Protein AF-A0A059X7K3-F1 (afdb_monomer_lite)

pLDDT: mean 83.84, std 16.02, range [39.94, 97.69]

Radius of gyration: 27.69 Å; chains: 1; bounding box: 55×33×99 Å

Secondary structure (DSSP, 8-state):
-----------------HHHHHHHHHHHHTSTTHHHHHHHHHHHHHHHHHTSSSS--HHHHHHHHHHHHHHH-SSPPTT--STTSEEEETTEEEESEEETTEETHHHHHHHHHHHHH-S-HHHHHHHHHHHHHHHHHHHHHHHT--

Structure (mmCIF, N/CA/C/O backbone):
data_AF-A0A059X7K3-F1
#
_entry.id   AF-A0A059X7K3-F1
#
loop_
_atom_site.group_PDB
_atom_site.id
_atom_site.type_symbol
_atom_site.label_atom_id
_atom_site.label_alt_id
_atom_site.label_comp_id
_atom_site.label_asym_id
_atom_site.label_entity_id
_atom_site.label_seq_id
_atom_site.pdbx_PDB_ins_code
_atom_site.Cartn_x
_atom_site.Cartn_y
_atom_site.Cartn_z
_atom_site.occupancy
_atom_site.B_iso_or_equiv
_atom_site.auth_seq_id
_atom_site.auth_comp_id
_atom_site.auth_asym_id
_atom_site.auth_atom_id
_atom_site.pdbx_PDB_model_num
ATOM 1 N N . MET A 1 1 ? -13.808 -8.327 83.375 1.00 39.94 1 MET A N 1
ATOM 2 C CA . MET A 1 1 ? -13.101 -7.498 82.377 1.00 39.94 1 MET A CA 1
ATOM 3 C C . MET A 1 1 ? -13.599 -7.988 81.015 1.00 39.94 1 MET A C 1
ATOM 5 O O . MET A 1 1 ? -13.286 -9.112 80.668 1.00 39.94 1 MET A O 1
ATOM 9 N N . VAL A 1 2 ? -14.690 -7.434 80.459 1.00 40.38 2 VAL A N 1
ATOM 10 C CA . VAL A 1 2 ? -14.738 -6.167 79.682 1.00 40.38 2 VAL A CA 1
ATOM 11 C C . VAL A 1 2 ? -13.857 -6.343 78.427 1.00 40.38 2 VAL A C 1
ATOM 13 O O . VAL A 1 2 ? -12.673 -6.569 78.609 1.00 40.38 2 VAL A O 1
ATOM 16 N N . VAL A 1 3 ? -14.296 -6.282 77.161 1.00 45.00 3 VAL A N 1
ATOM 17 C CA . VAL A 1 3 ? -15.516 -5.747 76.527 1.00 45.00 3 VAL A CA 1
ATOM 18 C C . VAL A 1 3 ? -15.470 -6.048 75.008 1.00 45.00 3 VAL A C 1
ATOM 20 O O . VAL A 1 3 ? -14.378 -6.167 74.465 1.00 45.00 3 VAL A O 1
ATOM 23 N N . ALA A 1 4 ? -16.649 -6.050 74.364 1.00 47.47 4 ALA A N 1
ATOM 24 C CA . ALA A 1 4 ? -16.928 -5.717 72.949 1.00 47.47 4 ALA A CA 1
ATOM 25 C C . ALA A 1 4 ? -16.432 -6.632 71.807 1.00 47.47 4 ALA A C 1
ATOM 27 O O . ALA A 1 4 ? -15.351 -7.185 71.853 1.00 47.47 4 ALA A O 1
ATOM 28 N N . SER A 1 5 ? -17.108 -6.731 70.660 1.00 44.06 5 SER A N 1
ATOM 29 C CA . SER A 1 5 ? -18.414 -6.235 70.205 1.00 44.06 5 SER A CA 1
ATOM 30 C C . SER A 1 5 ? -18.539 -6.652 68.736 1.00 44.06 5 SER A C 1
ATOM 32 O O . SER A 1 5 ? -17.637 -6.383 67.954 1.00 44.06 5 SER A O 1
ATOM 34 N N . ILE A 1 6 ? -19.653 -7.303 68.398 1.00 50.97 6 ILE A N 1
ATOM 35 C CA . ILE A 1 6 ? -20.577 -6.921 67.315 1.00 50.97 6 ILE A CA 1
ATOM 36 C C . ILE A 1 6 ? -19.916 -6.389 66.032 1.00 50.97 6 ILE A C 1
ATOM 38 O O . ILE A 1 6 ? -19.422 -5.266 66.023 1.00 50.97 6 ILE A O 1
ATOM 42 N N . LEU A 1 7 ? -20.022 -7.187 64.960 1.00 47.78 7 LEU A N 1
ATOM 43 C CA . LEU A 1 7 ? -20.421 -6.848 63.576 1.00 47.78 7 LEU A CA 1
ATOM 44 C C . LEU A 1 7 ? -19.947 -8.024 62.683 1.00 47.78 7 LEU A C 1
ATOM 46 O O . LEU A 1 7 ? -18.813 -8.058 62.237 1.00 47.78 7 LEU A O 1
ATOM 50 N N . GLY A 1 8 ? -20.706 -9.093 62.444 1.00 40.72 8 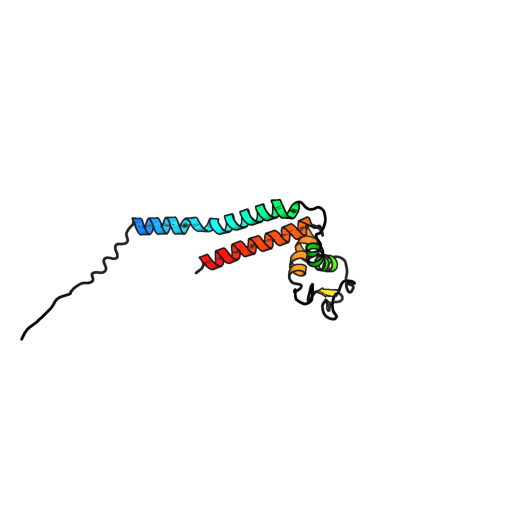GLY A N 1
ATOM 51 C CA . GLY A 1 8 ? -22.159 -9.158 62.390 1.00 40.72 8 GLY A CA 1
ATOM 52 C C . GLY A 1 8 ? -22.677 -8.555 61.084 1.00 40.72 8 GLY A C 1
ATOM 53 O O . GLY A 1 8 ? -23.324 -7.519 61.115 1.00 40.72 8 GLY A O 1
ATOM 54 N N . GLY A 1 9 ? -22.393 -9.215 59.957 1.00 46.41 9 GLY A N 1
ATOM 55 C CA . GLY A 1 9 ? -23.182 -9.081 58.732 1.00 46.41 9 GLY A CA 1
ATOM 56 C C . GLY A 1 9 ? -22.807 -7.931 57.799 1.00 46.41 9 GLY A C 1
ATOM 57 O O . GLY A 1 9 ? -23.601 -7.012 57.607 1.00 46.41 9 GLY A O 1
ATOM 58 N N . GLN A 1 10 ? -21.687 -8.056 57.081 1.00 44.38 10 GLN A N 1
ATOM 59 C CA . GLN A 1 10 ? -21.638 -7.529 55.713 1.00 44.38 10 GLN A CA 1
ATOM 60 C C . GLN A 1 10 ? -22.466 -8.469 54.834 1.00 44.38 10 GLN A C 1
ATOM 62 O O . GLN A 1 10 ? -21.983 -9.397 54.205 1.00 44.38 10 GLN A O 1
ATOM 67 N N . ASN A 1 11 ? -23.777 -8.275 54.938 1.00 46.69 11 ASN A N 1
ATOM 68 C CA . ASN A 1 11 ? -24.784 -8.878 54.096 1.00 46.69 11 ASN A CA 1
ATOM 69 C C . ASN A 1 11 ? -24.563 -8.351 52.678 1.00 46.69 11 ASN A C 1
ATOM 71 O O . ASN A 1 11 ? -24.838 -7.177 52.408 1.00 46.69 11 ASN A O 1
ATOM 75 N N . ASP A 1 12 ? -24.055 -9.237 51.827 1.00 49.12 12 ASP A N 1
ATOM 76 C CA . ASP A 1 12 ? -23.967 -9.162 50.374 1.00 49.12 12 ASP A CA 1
ATOM 77 C C . ASP A 1 12 ? -25.343 -8.901 49.747 1.00 49.12 12 ASP A C 1
ATOM 79 O O . ASP A 1 12 ? -25.920 -9.726 49.040 1.00 49.12 12 ASP A O 1
ATOM 83 N N . ARG A 1 13 ? -25.896 -7.707 49.962 1.00 48.88 13 ARG A N 1
ATOM 84 C CA . ARG A 1 13 ? -26.924 -7.169 49.079 1.00 48.88 13 ARG A CA 1
ATOM 85 C C . ARG A 1 13 ? -26.221 -6.618 47.852 1.00 48.88 13 ARG A C 1
ATOM 87 O O . ARG A 1 13 ? -26.079 -5.410 47.675 1.00 48.88 13 ARG A O 1
ATOM 94 N N . HIS A 1 14 ? -25.809 -7.567 47.015 1.00 55.75 14 HIS A N 1
ATOM 95 C CA . HIS A 1 14 ? -25.715 -7.439 45.570 1.00 55.75 14 HIS A CA 1
ATOM 96 C C . HIS A 1 14 ? -27.093 -6.963 45.086 1.00 55.75 14 HIS A C 1
ATOM 98 O O . HIS A 1 14 ? -27.984 -7.736 44.744 1.00 55.75 14 HIS A O 1
ATOM 104 N N . ARG A 1 15 ? -27.349 -5.661 45.233 1.00 59.00 15 ARG A N 1
ATOM 105 C CA . ARG A 1 15 ? -28.492 -5.015 44.614 1.00 59.00 15 ARG A CA 1
ATOM 106 C C . ARG A 1 15 ? -28.084 -4.931 43.157 1.00 59.00 15 ARG A C 1
ATOM 108 O O . ARG A 1 15 ? -27.348 -4.033 42.759 1.00 59.00 15 ARG A O 1
ATOM 115 N N . ASP A 1 16 ? -28.471 -5.951 42.404 1.00 62.16 16 ASP A N 1
ATOM 116 C CA . ASP A 1 16 ? -28.452 -5.925 40.952 1.00 62.16 16 ASP A CA 1
ATOM 117 C C . ASP A 1 16 ? -29.411 -4.815 40.547 1.00 62.16 16 ASP A C 1
ATOM 119 O O . ASP A 1 16 ? -30.592 -5.057 40.314 1.00 62.16 16 ASP A O 1
ATOM 123 N N . ASP A 1 17 ? -28.941 -3.568 40.592 1.00 71.38 17 ASP A N 1
ATOM 124 C CA . ASP A 1 17 ? -29.750 -2.413 40.260 1.00 71.38 17 ASP A CA 1
ATOM 125 C C . ASP A 1 17 ? -30.198 -2.628 38.811 1.00 71.38 17 ASP A C 1
ATOM 127 O O . ASP A 1 17 ? -29.370 -2.542 37.894 1.00 71.38 17 ASP A O 1
ATOM 131 N N . PRO A 1 18 ? -31.487 -2.928 38.561 1.00 73.12 18 PRO A N 1
ATOM 132 C CA . PRO A 1 18 ? -31.943 -3.318 37.230 1.00 73.12 18 PRO A CA 1
ATOM 133 C C . PRO A 1 18 ? -31.731 -2.170 36.238 1.00 73.12 18 PRO A C 1
ATOM 135 O O . PRO A 1 18 ? -31.551 -2.375 35.046 1.00 73.12 18 PRO A O 1
ATOM 138 N N . ILE A 1 19 ? -31.674 -0.939 36.749 1.00 72.44 19 ILE A N 1
ATOM 139 C CA . ILE A 1 19 ? -31.366 0.269 35.992 1.00 72.44 19 ILE A CA 1
ATOM 140 C C . ILE A 1 19 ? -29.880 0.320 35.606 1.00 72.44 19 ILE A C 1
ATOM 142 O O . ILE A 1 19 ? -29.565 0.688 34.476 1.00 72.44 19 ILE A O 1
ATOM 146 N N . ALA A 1 20 ? -28.961 -0.079 36.492 1.00 68.62 20 ALA A N 1
ATOM 147 C CA . ALA A 1 20 ? -27.528 -0.095 36.199 1.00 68.62 20 ALA A CA 1
ATOM 148 C C . ALA A 1 20 ? -27.163 -1.218 35.219 1.00 68.62 20 ALA A C 1
ATOM 150 O O . ALA A 1 20 ? -26.336 -1.009 34.330 1.00 68.62 20 ALA A O 1
ATOM 151 N N . SER A 1 21 ? -27.808 -2.383 35.329 1.00 65.31 21 SER A N 1
ATOM 152 C CA . SER A 1 21 ? -27.641 -3.485 34.376 1.00 65.31 21 SER A CA 1
ATOM 153 C C . SER A 1 21 ? -28.278 -3.174 33.019 1.00 65.31 21 SER A C 1
ATOM 155 O O . SER A 1 21 ? -27.657 -3.450 31.997 1.00 65.31 21 SER A O 1
ATOM 157 N N . LEU A 1 22 ? -29.435 -2.500 32.972 1.00 67.00 22 LEU A N 1
ATOM 158 C CA . LEU A 1 22 ? -30.040 -2.013 31.724 1.00 67.00 22 LEU A CA 1
ATOM 159 C C . LEU A 1 22 ? -29.221 -0.899 31.062 1.00 67.00 22 LEU A C 1
ATOM 161 O O . LEU A 1 22 ? -29.078 -0.900 29.840 1.00 67.00 22 LEU A O 1
ATOM 165 N N . LEU A 1 23 ? -28.649 0.028 31.837 1.00 64.44 23 LEU A N 1
ATOM 166 C CA . LEU A 1 23 ? -27.746 1.060 31.317 1.00 64.44 23 LEU A CA 1
ATOM 167 C C . LEU A 1 23 ? -26.450 0.446 30.790 1.00 64.44 23 LEU A C 1
ATOM 169 O O . LEU A 1 23 ? -26.051 0.777 29.677 1.00 64.44 23 LEU A O 1
ATOM 173 N N . LYS A 1 24 ? -25.837 -0.493 31.523 1.00 59.94 24 LYS A N 1
ATOM 174 C CA . LYS A 1 24 ? -24.672 -1.248 31.039 1.00 59.94 24 LYS A CA 1
ATOM 175 C C . LYS A 1 24 ? -25.011 -2.066 29.794 1.00 59.94 24 LYS A C 1
ATOM 177 O O . LYS A 1 24 ? -24.250 -2.018 28.840 1.00 59.94 24 LYS A O 1
ATOM 182 N N . ALA A 1 25 ? -26.161 -2.737 29.737 1.00 59.47 25 ALA A N 1
ATOM 183 C CA . ALA A 1 25 ? -26.590 -3.501 28.564 1.00 59.47 25 ALA A CA 1
ATOM 184 C C . ALA A 1 25 ? -26.857 -2.605 27.339 1.00 59.47 25 ALA A C 1
ATOM 186 O O . ALA A 1 25 ? -26.451 -2.949 26.227 1.00 59.47 25 ALA A O 1
ATOM 187 N N . LYS A 1 26 ? -27.466 -1.422 27.524 1.00 56.53 26 LYS A N 1
ATOM 188 C CA . LYS A 1 26 ? -27.649 -0.427 26.450 1.00 56.53 26 LYS A CA 1
ATOM 189 C C . LYS A 1 26 ? -26.332 0.204 25.996 1.00 56.53 26 LYS A C 1
ATOM 191 O O . LYS A 1 26 ? -26.152 0.405 24.798 1.00 56.53 26 LYS A O 1
ATOM 196 N N . LEU A 1 27 ? -25.423 0.498 26.926 1.00 59.09 27 LEU A N 1
ATOM 197 C CA . LEU A 1 27 ? -24.094 1.035 26.623 1.00 59.09 27 LEU A CA 1
ATOM 198 C C . LEU A 1 27 ? -23.231 -0.000 25.887 1.00 59.09 27 LEU A C 1
ATOM 200 O O . LEU A 1 27 ? -22.570 0.350 24.915 1.00 59.09 27 LEU A O 1
ATOM 204 N N . ASN A 1 28 ? -23.309 -1.277 26.271 1.00 60.03 28 ASN A N 1
ATOM 205 C CA . ASN A 1 28 ? -22.487 -2.345 25.695 1.00 60.03 28 ASN A CA 1
ATOM 206 C C . ASN A 1 28 ? -22.984 -2.817 24.311 1.00 60.03 28 ASN A C 1
ATOM 208 O O . ASN A 1 28 ? -22.205 -3.273 23.482 1.00 60.03 28 ASN A O 1
ATOM 212 N N . THR A 1 29 ? -24.276 -2.647 24.004 1.00 61.28 29 THR A N 1
ATOM 213 C CA . THR A 1 29 ? -24.874 -3.110 22.731 1.00 61.28 29 THR A CA 1
ATOM 214 C C . THR A 1 29 ? -24.718 -2.100 21.578 1.00 61.28 29 THR A C 1
ATOM 216 O O . THR A 1 29 ? -24.948 -2.435 20.419 1.00 61.28 29 THR A O 1
ATOM 219 N N . SER A 1 30 ? -24.282 -0.862 21.844 1.00 63.59 30 SER A N 1
ATOM 220 C CA . SER A 1 30 ? -24.270 0.230 20.853 1.00 63.59 30 SER A CA 1
ATOM 221 C C . SER A 1 30 ? -22.871 0.680 20.402 1.00 63.59 30 SER A C 1
ATOM 223 O O . SER A 1 30 ? -22.750 1.725 19.781 1.00 63.59 30 SER A O 1
ATOM 225 N N . TRP A 1 31 ? -21.787 -0.024 20.723 1.00 73.31 31 TRP A N 1
ATOM 226 C CA . TRP A 1 31 ? -20.433 0.460 20.377 1.00 73.31 31 TRP A CA 1
ATOM 227 C C . TRP A 1 31 ? -19.769 -0.322 19.236 1.00 73.31 31 TRP A C 1
ATOM 229 O O . TRP A 1 31 ? -18.695 0.047 18.762 1.00 73.31 31 TRP A O 1
ATOM 239 N N . TRP A 1 32 ? -20.439 -1.353 18.716 1.00 78.69 32 TRP A N 1
ATOM 240 C CA . TRP A 1 32 ? -19.933 -2.162 17.603 1.00 78.69 32 TRP A CA 1
ATOM 241 C C . TRP A 1 32 ? -19.933 -1.420 16.254 1.00 78.69 32 TRP A C 1
ATOM 243 O O . TRP A 1 32 ? -19.161 -1.771 15.364 1.00 78.69 32 TRP A O 1
ATOM 253 N N . TRP A 1 33 ? -20.759 -0.377 16.099 1.00 86.44 33 TRP A N 1
ATOM 254 C CA . TRP A 1 33 ? -20.810 0.444 14.885 1.00 86.44 33 TRP A CA 1
ATOM 255 C C . TRP A 1 33 ? -19.778 1.579 14.869 1.00 86.44 33 TRP A C 1
ATOM 257 O O . TRP A 1 33 ? -19.495 2.113 13.799 1.00 86.44 33 TRP A O 1
ATOM 267 N N . LEU A 1 34 ? -19.164 1.926 16.008 1.00 89.19 34 LEU A N 1
ATOM 268 C CA . LEU A 1 34 ? -18.135 2.973 16.076 1.00 89.19 34 LEU A CA 1
ATOM 269 C C . LEU A 1 34 ? -16.905 2.664 15.196 1.00 89.19 34 LEU A C 1
ATOM 271 O O . LEU A 1 34 ? -16.519 3.541 14.422 1.00 89.19 34 LEU A O 1
ATOM 275 N N . PRO A 1 35 ? -16.326 1.442 15.214 1.00 90.56 35 PRO A N 1
ATOM 276 C CA . PRO A 1 35 ? -15.240 1.071 14.304 1.00 90.56 35 PRO A CA 1
ATOM 277 C C . PRO A 1 35 ? -15.618 1.224 12.829 1.00 90.56 35 PRO A C 1
ATOM 279 O O . PRO A 1 35 ? -14.818 1.691 12.022 1.00 90.56 35 PRO A O 1
ATOM 282 N N . ILE A 1 36 ? -16.853 0.845 12.483 1.00 92.25 36 ILE A N 1
ATOM 283 C CA . ILE A 1 36 ? -17.371 0.923 11.113 1.00 92.25 36 ILE A CA 1
ATOM 284 C C . ILE A 1 36 ? -17.520 2.390 10.701 1.00 92.25 36 ILE A C 1
ATOM 286 O O . ILE A 1 36 ? -17.074 2.767 9.621 1.00 92.25 36 ILE A O 1
ATOM 290 N N . GLY A 1 37 ? -18.083 3.228 11.575 1.00 93.69 37 GLY A N 1
ATOM 291 C CA . GLY A 1 37 ? -18.207 4.666 11.351 1.00 93.69 37 GLY A CA 1
ATOM 292 C C . GLY A 1 37 ? -16.852 5.352 11.162 1.00 93.69 37 GLY A C 1
ATOM 293 O O . GLY A 1 37 ? -16.696 6.140 10.232 1.00 93.69 37 GLY A O 1
ATOM 294 N N . ALA A 1 38 ? -15.851 5.009 11.978 1.00 94.00 38 ALA A N 1
ATOM 295 C CA . ALA A 1 38 ? -14.496 5.547 11.857 1.00 94.00 38 ALA A CA 1
ATOM 296 C C . ALA A 1 38 ? -13.815 5.126 10.543 1.00 94.00 38 ALA A C 1
ATOM 298 O O . ALA A 1 38 ? -13.245 5.966 9.846 1.00 94.00 38 ALA A O 1
ATOM 299 N N . ALA A 1 39 ? -13.920 3.847 10.169 1.00 95.38 39 ALA A N 1
ATOM 300 C CA . ALA A 1 39 ? -13.395 3.342 8.903 1.00 95.38 39 ALA A CA 1
ATOM 301 C C . ALA A 1 39 ? -14.088 3.997 7.692 1.00 95.38 39 ALA A C 1
ATOM 303 O O . ALA A 1 39 ? -13.418 4.406 6.744 1.00 95.38 39 ALA A O 1
ATOM 304 N N . ALA A 1 40 ? -15.414 4.160 7.738 1.00 95.75 40 ALA A N 1
ATOM 305 C CA . ALA A 1 40 ? -16.182 4.817 6.682 1.00 95.75 40 ALA A CA 1
ATOM 306 C C . ALA A 1 40 ? -15.821 6.303 6.542 1.00 95.75 40 ALA A C 1
ATOM 308 O O . ALA A 1 40 ? -15.610 6.783 5.427 1.00 95.75 40 ALA A O 1
ATOM 309 N N . LEU A 1 41 ? -15.690 7.021 7.662 1.00 96.38 41 LEU A N 1
ATOM 310 C CA . LEU A 1 41 ? -15.256 8.418 7.667 1.00 96.38 41 LEU A CA 1
ATOM 311 C C . LEU A 1 41 ? -13.844 8.561 7.087 1.00 96.38 41 LEU A C 1
ATOM 313 O O . LEU A 1 41 ? -13.606 9.440 6.259 1.00 96.38 41 LEU A O 1
ATOM 317 N N . TYR A 1 42 ? -12.926 7.671 7.466 1.00 96.44 42 TYR A N 1
ATOM 318 C CA . TYR A 1 42 ? -11.576 7.641 6.912 1.00 96.44 42 TYR A CA 1
ATOM 319 C C . TYR A 1 42 ? -11.582 7.428 5.392 1.00 96.44 42 TYR A C 1
ATOM 321 O O . TYR A 1 42 ? -10.927 8.179 4.670 1.00 96.44 42 TYR A O 1
ATOM 329 N N . LEU A 1 43 ? -12.357 6.461 4.888 1.00 96.38 43 LEU A N 1
ATOM 330 C CA . LEU A 1 43 ? -12.482 6.217 3.447 1.00 96.38 43 LEU A CA 1
ATOM 331 C C . LEU A 1 43 ? -13.071 7.423 2.710 1.00 96.38 43 LEU A C 1
ATOM 333 O O . LEU A 1 43 ? -12.581 7.779 1.639 1.00 96.38 43 LEU A O 1
ATOM 337 N N . LEU A 1 44 ? -14.075 8.085 3.291 1.00 95.56 44 LEU A N 1
ATOM 338 C CA . LEU A 1 44 ? -14.651 9.303 2.725 1.00 95.56 44 LEU A CA 1
ATOM 339 C C . LEU A 1 44 ? -13.604 10.420 2.628 1.00 95.56 44 LEU A C 1
ATOM 341 O O . LEU A 1 44 ? -13.475 11.054 1.582 1.00 95.56 44 LEU A O 1
ATOM 345 N N . MET A 1 45 ? -12.816 10.638 3.685 1.00 95.31 45 MET A N 1
ATOM 346 C CA . MET A 1 45 ? -11.731 11.624 3.668 1.00 95.31 45 MET A CA 1
ATOM 347 C C . MET A 1 45 ? -10.652 11.265 2.641 1.00 95.31 45 MET A C 1
ATOM 349 O O . MET A 1 45 ? -10.229 12.128 1.870 1.00 95.31 45 MET A O 1
ATOM 353 N N . ALA A 1 46 ? -10.242 9.995 2.587 1.00 93.06 46 ALA A N 1
ATOM 354 C CA . ALA A 1 46 ? -9.271 9.505 1.615 1.00 93.06 46 ALA A CA 1
ATOM 355 C C . ALA A 1 46 ? -9.766 9.710 0.176 1.00 93.06 46 ALA A C 1
ATOM 357 O O . ALA A 1 46 ? -8.998 10.147 -0.678 1.00 93.06 46 ALA A O 1
ATOM 358 N N . PHE A 1 47 ? -11.053 9.473 -0.084 1.00 92.88 47 PHE A N 1
ATOM 359 C CA . PHE A 1 47 ? -11.669 9.715 -1.384 1.00 92.88 47 PHE A CA 1
ATOM 360 C C . PHE A 1 47 ? -11.673 11.207 -1.751 1.00 92.88 47 PHE A C 1
ATOM 362 O O . PHE A 1 47 ? -11.171 11.594 -2.805 1.00 92.88 47 PHE A O 1
ATOM 369 N N . LEU A 1 48 ? -12.176 12.064 -0.856 1.00 92.12 48 LEU A N 1
ATOM 370 C CA . LEU A 1 48 ? -12.321 13.502 -1.105 1.00 92.12 48 LEU A CA 1
ATOM 371 C C . LEU A 1 48 ? -10.988 14.245 -1.257 1.00 92.12 48 LEU A C 1
ATOM 373 O O . LEU A 1 48 ? -10.952 15.295 -1.905 1.00 92.12 48 LEU A O 1
ATOM 377 N N . LEU A 1 49 ? -9.916 13.750 -0.638 1.00 88.44 49 LEU A N 1
ATOM 378 C CA . LEU A 1 49 ? -8.605 14.400 -0.644 1.00 88.44 49 LEU A CA 1
ATOM 379 C C . LEU A 1 49 ? -7.616 13.711 -1.588 1.00 88.44 49 LEU A C 1
ATOM 381 O O . LEU A 1 49 ? -6.933 14.388 -2.351 1.00 88.44 49 LEU A O 1
ATOM 385 N N . GLY A 1 50 ? -7.553 12.379 -1.569 1.00 83.25 50 GLY A N 1
ATOM 386 C CA . GLY A 1 50 ? -6.524 11.605 -2.266 1.00 83.25 50 GLY A CA 1
ATOM 387 C C . GLY A 1 50 ? -6.779 11.397 -3.758 1.00 83.25 50 GLY A C 1
ATOM 388 O O . GLY A 1 50 ? -5.834 11.219 -4.519 1.00 83.25 50 GLY A O 1
ATOM 389 N N . PHE A 1 51 ? -8.033 11.449 -4.218 1.00 87.12 51 PHE A N 1
ATOM 390 C CA . PHE A 1 51 ? -8.374 11.142 -5.617 1.00 87.12 51 PHE A CA 1
ATOM 391 C C . PHE A 1 51 ? -8.449 12.373 -6.525 1.00 87.12 51 PHE A C 1
ATOM 393 O O . PHE A 1 51 ? -8.737 12.246 -7.711 1.00 87.12 51 PHE A O 1
ATOM 400 N N . LYS A 1 52 ? -8.168 13.570 -6.000 1.00 82.12 52 LYS A N 1
ATOM 401 C CA . LYS A 1 52 ? -8.273 14.822 -6.766 1.00 82.12 52 LYS A CA 1
ATOM 402 C C . LYS A 1 52 ? -7.125 15.057 -7.747 1.00 82.12 52 LYS A C 1
ATOM 404 O O . LYS A 1 52 ? -7.281 15.848 -8.672 1.00 82.12 52 LYS A O 1
ATOM 409 N N . THR A 1 53 ? -5.974 14.416 -7.557 1.00 80.81 53 THR A N 1
ATOM 410 C CA . THR A 1 53 ? -4.789 14.664 -8.387 1.00 80.81 53 THR A CA 1
ATOM 411 C C . THR A 1 53 ? -4.714 13.710 -9.570 1.00 80.81 53 THR A C 1
ATOM 413 O O . THR A 1 53 ? -4.743 12.489 -9.400 1.00 80.81 53 THR A O 1
ATOM 416 N N . ILE A 1 54 ? -4.564 14.276 -10.766 1.00 81.94 54 ILE A N 1
ATOM 417 C CA . ILE A 1 54 ? -4.307 13.528 -11.998 1.00 81.94 54 ILE A CA 1
ATOM 418 C C . ILE A 1 54 ? -2.839 13.081 -11.989 1.00 81.94 54 ILE A C 1
ATOM 420 O O . ILE A 1 54 ? -1.945 13.898 -11.774 1.00 81.94 54 ILE A O 1
ATOM 424 N N . GLY A 1 55 ? -2.598 11.790 -12.222 1.00 86.25 55 GLY A N 1
ATOM 425 C CA . GLY A 1 55 ? -1.258 11.197 -12.234 1.00 86.25 55 GLY A CA 1
ATOM 426 C C . GLY A 1 55 ? -0.749 10.750 -10.861 1.00 86.25 55 GLY A C 1
ATOM 427 O O . GLY A 1 55 ? -1.449 10.858 -9.851 1.00 86.25 55 GLY A O 1
ATOM 428 N N . LEU A 1 56 ? 0.471 10.206 -10.850 1.00 88.75 56 LEU A N 1
ATOM 429 C CA . LEU A 1 56 ? 1.152 9.727 -9.647 1.00 88.75 56 LEU A CA 1
ATOM 430 C C . LEU A 1 56 ? 1.952 10.850 -8.997 1.00 88.75 56 LEU A C 1
ATOM 432 O O . LEU A 1 56 ? 2.752 11.516 -9.655 1.00 88.75 56 LEU A O 1
ATOM 436 N N . GLN A 1 57 ? 1.791 11.006 -7.687 1.00 91.75 57 GLN A N 1
ATOM 437 C CA . GLN A 1 57 ? 2.742 11.772 -6.887 1.00 91.75 57 GLN A CA 1
ATOM 438 C C . GLN A 1 57 ? 4.064 11.008 -6.770 1.00 91.75 57 GLN A C 1
ATOM 440 O O . GLN A 1 57 ? 4.102 9.784 -6.903 1.00 91.75 57 GLN A O 1
ATOM 445 N N . TYR A 1 58 ? 5.155 11.720 -6.485 1.00 90.44 58 TYR A N 1
ATOM 446 C CA . TYR A 1 58 ? 6.487 11.112 -6.409 1.00 90.44 58 TYR A CA 1
ATOM 447 C C . TYR A 1 58 ? 6.523 9.896 -5.468 1.00 90.44 58 TYR A C 1
ATOM 449 O O . TYR A 1 58 ? 6.914 8.803 -5.877 1.00 90.44 58 TYR A O 1
ATOM 457 N N . ASP A 1 59 ? 6.018 10.048 -4.243 1.00 89.12 59 ASP A N 1
ATOM 458 C CA . ASP A 1 59 ? 5.995 8.954 -3.268 1.00 89.12 59 ASP A CA 1
ATOM 459 C C . ASP A 1 59 ? 5.017 7.830 -3.663 1.00 89.12 59 ASP A C 1
ATOM 461 O O . ASP A 1 59 ? 5.268 6.653 -3.413 1.00 89.12 59 ASP A O 1
ATOM 465 N N . GLU A 1 60 ? 3.925 8.145 -4.365 1.00 91.56 60 GLU A N 1
ATOM 466 C CA . GLU A 1 60 ? 3.032 7.115 -4.909 1.00 91.56 60 GLU A CA 1
ATOM 467 C C . GLU A 1 60 ? 3.742 6.279 -5.970 1.00 91.56 60 GLU A C 1
ATOM 469 O O . GLU A 1 60 ? 3.657 5.054 -5.933 1.00 91.56 60 GLU A O 1
ATOM 474 N N . SER A 1 61 ? 4.485 6.923 -6.874 1.00 91.62 61 SER A N 1
ATOM 475 C CA . SER A 1 61 ? 5.243 6.224 -7.911 1.00 91.62 61 SER A CA 1
ATOM 476 C C . SER A 1 61 ? 6.280 5.282 -7.300 1.00 91.62 61 SER A C 1
ATOM 478 O O . SER A 1 61 ? 6.349 4.114 -7.677 1.00 91.62 61 SER A O 1
ATOM 480 N N . LEU A 1 62 ? 6.994 5.745 -6.272 1.00 90.88 62 LEU A N 1
ATOM 481 C CA . LEU A 1 62 ? 7.998 4.966 -5.556 1.00 90.88 62 LEU A CA 1
ATOM 482 C C . LEU A 1 62 ? 7.375 3.781 -4.806 1.00 90.88 62 LEU A C 1
ATOM 484 O O . LEU A 1 62 ? 7.947 2.702 -4.762 1.00 90.88 62 LEU A O 1
ATOM 488 N N . ASN A 1 63 ? 6.167 3.937 -4.266 1.00 90.25 63 ASN A N 1
ATOM 489 C CA . ASN A 1 63 ? 5.480 2.869 -3.538 1.00 90.25 63 ASN A CA 1
ATOM 490 C C . ASN A 1 63 ? 4.679 1.894 -4.418 1.00 90.25 63 ASN A C 1
ATOM 492 O O . ASN A 1 63 ? 4.226 0.864 -3.916 1.00 90.25 63 ASN A O 1
ATOM 496 N N . GLN A 1 64 ? 4.427 2.228 -5.686 1.00 93.81 64 GLN A N 1
ATOM 497 C CA . GLN A 1 64 ? 3.604 1.417 -6.593 1.00 93.81 64 GLN A CA 1
ATOM 498 C C . GLN A 1 64 ? 4.437 0.733 -7.685 1.00 93.81 64 GLN A C 1
ATOM 500 O O . GLN A 1 64 ? 4.066 -0.348 -8.147 1.00 93.81 64 GLN A O 1
ATOM 505 N N . HIS A 1 65 ? 5.584 1.304 -8.069 1.00 92.56 65 HIS A N 1
ATOM 506 C CA . HIS A 1 65 ? 6.357 0.845 -9.225 1.00 92.56 65 HIS A CA 1
ATOM 507 C C . HIS A 1 65 ? 6.812 -0.618 -9.147 1.00 92.56 65 HIS A C 1
ATOM 509 O O . HIS A 1 65 ? 6.865 -1.304 -10.166 1.00 92.56 65 HIS A O 1
ATOM 515 N N . GLY A 1 66 ? 7.090 -1.139 -7.950 1.00 92.88 66 GLY A N 1
ATOM 516 C CA . GLY A 1 66 ? 7.576 -2.499 -7.785 1.00 92.88 66 GLY A CA 1
ATOM 517 C C . GLY A 1 66 ? 6.463 -3.518 -7.966 1.00 92.88 66 GLY A C 1
ATOM 518 O O . GLY A 1 66 ? 6.717 -4.587 -8.508 1.00 92.88 66 GLY A O 1
ATOM 519 N N . ALA A 1 67 ? 5.226 -3.171 -7.599 1.00 95.31 67 ALA A N 1
ATOM 520 C CA . ALA A 1 67 ? 4.060 -4.000 -7.889 1.00 95.31 67 ALA A CA 1
ATOM 521 C C . ALA A 1 67 ? 3.797 -4.070 -9.399 1.00 95.31 67 ALA A C 1
ATOM 523 O O . ALA A 1 67 ? 3.547 -5.148 -9.929 1.00 95.31 67 ALA A O 1
ATOM 524 N N . VAL A 1 68 ? 3.927 -2.939 -10.100 1.00 95.31 68 VAL A N 1
ATOM 525 C CA . VAL A 1 68 ? 3.809 -2.891 -11.566 1.00 95.31 68 VAL A CA 1
ATOM 526 C C . VAL A 1 68 ? 4.903 -3.732 -12.224 1.00 95.31 68 VAL A C 1
ATOM 528 O O . VAL A 1 68 ? 4.602 -4.557 -13.080 1.00 95.31 68 VAL A O 1
ATOM 531 N N . HIS A 1 69 ? 6.158 -3.605 -11.784 1.00 95.00 69 HIS A N 1
ATOM 532 C CA . HIS A 1 69 ? 7.275 -4.410 -12.297 1.00 9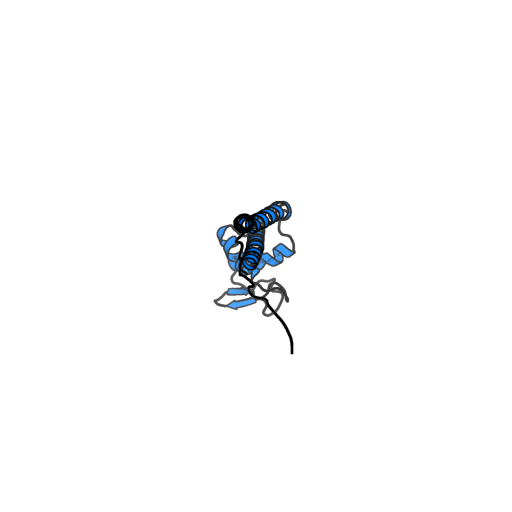5.00 69 HIS A CA 1
ATOM 533 C C . HIS A 1 69 ? 7.064 -5.911 -12.070 1.00 95.00 69 HIS A C 1
ATOM 535 O O . HIS A 1 69 ? 7.273 -6.717 -12.975 1.00 95.00 69 HIS A O 1
ATOM 541 N N . LEU A 1 70 ? 6.551 -6.282 -10.892 1.00 95.06 70 LEU A N 1
ATOM 542 C CA . LEU A 1 70 ? 6.104 -7.640 -10.572 1.00 95.06 70 LEU A CA 1
ATOM 543 C C . LEU A 1 70 ? 4.902 -8.111 -11.403 1.00 95.06 70 LEU A C 1
ATOM 545 O O . LEU A 1 70 ? 4.519 -9.270 -11.295 1.00 95.06 70 LEU A O 1
ATOM 549 N N . LEU A 1 71 ? 4.299 -7.297 -12.259 1.00 95.06 71 LEU A N 1
ATOM 550 C CA . LEU A 1 71 ? 3.282 -7.749 -13.212 1.00 95.06 71 LEU A CA 1
ATOM 551 C C . LEU A 1 71 ? 3.807 -7.745 -14.647 1.00 95.06 71 LEU A C 1
ATOM 553 O O . LEU A 1 71 ? 3.443 -8.623 -15.421 1.00 95.06 71 LEU A O 1
ATOM 557 N N . THR A 1 72 ? 4.701 -6.819 -14.987 1.00 94.62 72 THR A N 1
ATOM 558 C CA . THR A 1 72 ? 5.073 -6.548 -16.381 1.00 94.62 72 THR A CA 1
ATOM 559 C C . THR A 1 72 ? 6.421 -7.113 -16.809 1.00 94.62 72 THR A C 1
ATOM 561 O O . THR A 1 72 ? 6.620 -7.333 -17.999 1.00 94.62 72 THR A O 1
ATOM 564 N N . SER A 1 73 ? 7.353 -7.360 -15.884 1.00 93.00 73 SER A N 1
ATOM 565 C CA . SER A 1 73 ? 8.714 -7.773 -16.236 1.00 93.00 73 SER A CA 1
ATOM 566 C C . SER A 1 73 ? 9.230 -8.910 -15.357 1.00 93.00 73 SER A C 1
ATOM 568 O O . SER A 1 73 ? 8.783 -9.130 -14.227 1.00 93.00 73 SER A O 1
ATOM 570 N N . THR A 1 74 ? 10.162 -9.686 -15.902 1.00 92.12 74 THR A N 1
ATOM 571 C CA . THR A 1 74 ? 10.945 -10.684 -15.165 1.00 92.12 74 THR A CA 1
ATOM 572 C C . THR A 1 74 ? 12.377 -10.231 -14.918 1.00 92.12 74 THR A C 1
ATOM 574 O O . THR A 1 74 ? 13.073 -10.848 -14.115 1.00 92.12 74 THR A O 1
ATOM 577 N N . GLU A 1 75 ? 12.804 -9.147 -15.565 1.00 92.56 75 GLU A N 1
ATOM 578 C CA . GLU A 1 75 ? 14.168 -8.642 -15.522 1.00 92.56 75 GLU A CA 1
ATOM 579 C C . GLU A 1 75 ? 14.451 -7.863 -14.239 1.00 92.56 75 GLU A C 1
ATOM 581 O O . GLU A 1 75 ? 13.555 -7.519 -13.461 1.00 92.56 75 GLU A O 1
ATOM 586 N N . LYS A 1 76 ? 15.730 -7.564 -14.005 1.00 89.75 76 LYS A N 1
ATOM 587 C CA . LYS A 1 76 ? 16.120 -6.700 -12.897 1.00 89.75 76 LYS A CA 1
ATOM 588 C C . LYS A 1 76 ? 15.640 -5.271 -13.185 1.00 89.75 76 LYS A C 1
ATOM 590 O O . LYS A 1 76 ? 16.002 -4.729 -14.228 1.00 89.75 76 LYS A O 1
ATOM 595 N N . PRO A 1 77 ? 14.901 -4.623 -12.270 1.00 89.81 77 PRO A N 1
ATOM 596 C CA . PRO A 1 77 ? 14.459 -3.255 -12.495 1.00 89.81 77 PRO A CA 1
ATOM 597 C C . PRO A 1 77 ? 15.650 -2.295 -12.553 1.00 89.81 77 PRO A C 1
ATOM 599 O O . PRO A 1 77 ? 16.563 -2.359 -11.724 1.00 89.81 77 PRO A O 1
ATOM 602 N N . SER A 1 78 ? 15.616 -1.368 -13.513 1.00 88.50 78 SER A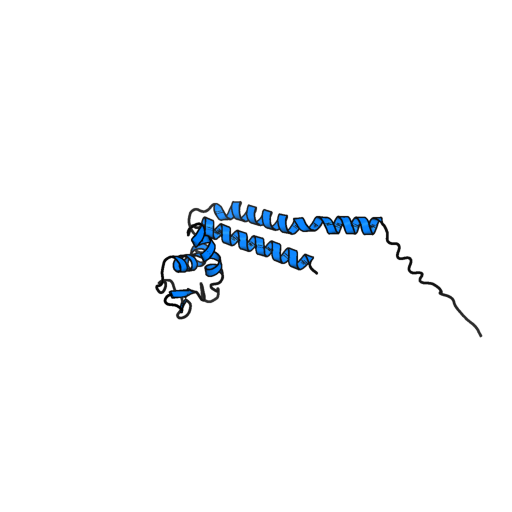 N 1
ATOM 603 C CA . SER A 1 78 ? 16.630 -0.315 -13.677 1.00 88.50 78 SER A CA 1
ATOM 604 C C . SER A 1 78 ? 16.687 0.642 -12.482 1.00 88.50 78 SER A C 1
ATOM 606 O O . SER A 1 78 ? 17.728 1.226 -12.201 1.00 88.50 78 SER A O 1
ATOM 608 N N . PHE A 1 79 ? 15.585 0.750 -11.740 1.00 85.81 79 PHE A N 1
ATOM 609 C CA . PHE A 1 79 ? 15.431 1.575 -10.543 1.00 85.81 79 PHE A CA 1
ATOM 610 C C . PHE A 1 79 ? 15.787 0.844 -9.234 1.00 85.81 79 PHE A C 1
ATOM 612 O O . PHE A 1 79 ? 15.467 1.324 -8.149 1.00 85.81 79 PHE A O 1
ATOM 619 N N . ALA A 1 80 ? 16.432 -0.326 -9.293 1.00 84.31 80 ALA A N 1
ATOM 620 C CA . ALA A 1 80 ? 16.903 -1.020 -8.095 1.00 84.31 80 ALA A CA 1
ATOM 621 C C . ALA A 1 80 ? 18.007 -0.207 -7.383 1.00 84.31 80 ALA A C 1
ATOM 623 O O . ALA A 1 80 ? 19.174 -0.268 -7.771 1.00 84.31 80 ALA A O 1
ATOM 624 N N . TYR A 1 81 ? 17.639 0.521 -6.323 1.00 76.69 81 TYR A N 1
ATOM 625 C CA . TYR A 1 81 ? 18.510 1.476 -5.620 1.00 76.69 81 TYR A CA 1
ATOM 626 C C . TYR A 1 81 ? 19.816 0.875 -5.076 1.00 76.69 81 TYR A C 1
ATOM 628 O O . TYR A 1 81 ? 20.862 1.514 -5.137 1.00 76.69 81 TYR A O 1
ATOM 636 N N . HIS A 1 82 ? 19.780 -0.354 -4.544 1.00 82.19 82 HIS A N 1
ATOM 637 C CA . HIS A 1 82 ? 20.945 -0.990 -3.913 1.00 82.19 82 HIS A CA 1
ATOM 638 C C . HIS A 1 82 ? 21.160 -2.432 -4.371 1.00 82.19 82 HIS A C 1
ATOM 640 O O . HIS A 1 82 ? 20.207 -3.158 -4.676 1.00 82.19 82 HIS A O 1
ATOM 646 N N . ARG A 1 83 ? 22.424 -2.888 -4.350 1.00 77.56 83 ARG A N 1
ATOM 647 C CA . ARG A 1 83 ? 22.750 -4.320 -4.470 1.00 77.56 83 ARG A CA 1
ATOM 648 C C . ARG A 1 83 ? 22.026 -5.072 -3.347 1.00 77.56 83 ARG A C 1
ATOM 650 O O . ARG A 1 83 ? 22.247 -4.777 -2.182 1.00 77.56 83 ARG A O 1
ATOM 657 N N . GLY A 1 84 ? 21.139 -5.998 -3.710 1.00 83.12 84 GLY A N 1
ATOM 658 C CA . GLY A 1 84 ? 20.334 -6.779 -2.762 1.00 83.12 84 GLY A CA 1
ATOM 659 C C . GLY A 1 84 ? 18.931 -6.233 -2.466 1.00 83.12 84 GLY A C 1
ATOM 660 O O . GLY A 1 84 ? 18.158 -6.923 -1.817 1.00 83.12 84 GLY A O 1
ATOM 661 N N . SER A 1 85 ? 18.551 -5.054 -2.977 1.00 89.19 85 SER A N 1
ATOM 662 C CA . SER A 1 85 ? 17.159 -4.561 -2.857 1.00 89.19 85 SER A CA 1
ATOM 663 C C . SER A 1 85 ? 16.150 -5.428 -3.621 1.00 89.19 85 SER A C 1
ATOM 665 O O . SER A 1 85 ? 14.979 -5.489 -3.254 1.00 89.19 85 SER A O 1
ATOM 667 N N . TRP A 1 86 ? 16.633 -6.136 -4.645 1.00 92.94 86 TRP A N 1
ATOM 668 C CA . TRP A 1 86 ? 15.894 -7.107 -5.440 1.00 92.94 86 TRP A CA 1
ATOM 669 C C . TRP A 1 86 ? 16.699 -8.397 -5.541 1.00 92.94 86 TRP A C 1
ATOM 671 O O . TRP A 1 86 ? 17.900 -8.349 -5.831 1.00 92.94 86 TRP A O 1
ATOM 681 N N . ILE A 1 87 ? 16.040 -9.535 -5.339 1.00 93.50 87 ILE A N 1
ATOM 682 C CA . ILE A 1 87 ? 16.671 -10.858 -5.384 1.00 93.50 87 ILE A CA 1
ATOM 683 C C . ILE A 1 87 ? 16.103 -11.703 -6.528 1.00 93.50 87 ILE A C 1
ATOM 685 O O . ILE A 1 87 ? 14.888 -11.710 -6.730 1.00 93.50 87 ILE A O 1
ATOM 689 N N . PRO A 1 88 ? 16.951 -12.412 -7.292 1.00 94.12 88 PRO A N 1
ATOM 690 C CA . PRO A 1 88 ? 16.480 -13.343 -8.305 1.00 94.12 88 PRO A CA 1
ATOM 691 C C . PRO A 1 88 ? 15.988 -14.634 -7.633 1.00 94.12 88 PRO A C 1
ATOM 693 O O . PRO A 1 88 ? 16.775 -15.357 -7.028 1.00 94.12 88 PRO A O 1
ATOM 696 N N . LEU A 1 89 ? 14.695 -14.938 -7.748 1.00 93.62 89 LEU A N 1
ATOM 697 C CA . LEU A 1 89 ? 14.079 -16.194 -7.311 1.00 93.62 89 LEU A CA 1
ATOM 698 C C . LEU A 1 89 ? 13.093 -16.681 -8.376 1.00 93.62 89 LEU A C 1
ATOM 700 O O . LEU A 1 89 ? 12.312 -15.897 -8.914 1.00 93.62 89 LEU A O 1
ATOM 704 N N . PHE A 1 90 ? 13.113 -17.983 -8.671 1.00 92.25 90 PHE A N 1
ATOM 705 C CA . PHE A 1 90 ? 12.208 -18.616 -9.645 1.00 92.25 90 PHE A CA 1
ATOM 706 C C . PHE A 1 90 ? 12.199 -17.932 -11.027 1.00 92.25 90 PHE A C 1
ATOM 708 O O . PHE A 1 90 ? 11.149 -17.744 -11.633 1.00 92.25 90 PHE A O 1
ATOM 715 N N . GLY A 1 91 ? 13.373 -17.513 -11.514 1.00 90.31 91 GLY A N 1
ATOM 716 C CA . GLY A 1 91 ? 13.501 -16.835 -12.811 1.00 90.31 91 GLY A CA 1
ATOM 717 C C . GLY A 1 91 ? 12.963 -15.400 -12.837 1.00 90.31 91 GLY A C 1
ATOM 718 O O . GLY A 1 91 ? 12.794 -14.836 -13.915 1.00 90.31 91 GLY A O 1
ATOM 719 N N . ARG A 1 92 ? 12.696 -14.800 -11.669 1.00 92.62 92 ARG A N 1
ATOM 720 C CA . ARG A 1 92 ? 12.160 -13.443 -11.544 1.00 92.62 92 ARG A CA 1
ATOM 721 C C . ARG A 1 92 ? 12.860 -12.637 -10.461 1.00 92.62 92 ARG A C 1
ATOM 723 O O . ARG A 1 92 ? 13.370 -13.205 -9.502 1.00 92.62 92 ARG A O 1
ATOM 730 N N . TYR A 1 93 ? 12.858 -11.313 -10.581 1.00 93.81 93 TYR A N 1
ATOM 731 C CA . TYR A 1 93 ? 13.357 -10.434 -9.524 1.00 93.81 93 TYR A CA 1
ATOM 732 C C . TYR A 1 93 ? 12.241 -10.044 -8.554 1.00 93.81 93 TYR A C 1
ATOM 734 O O . TYR A 1 93 ? 11.230 -9.468 -8.951 1.00 93.81 93 TYR A O 1
ATOM 742 N N . TRP A 1 94 ? 12.464 -10.325 -7.272 1.00 94.06 94 TRP A N 1
ATOM 743 C CA . TRP A 1 94 ? 11.535 -10.057 -6.178 1.00 94.06 94 TRP A CA 1
ATOM 744 C C . TRP A 1 94 ? 12.048 -8.904 -5.312 1.00 94.06 94 TRP A C 1
ATOM 746 O O . TRP A 1 94 ? 13.217 -8.933 -4.912 1.00 94.06 94 TRP A O 1
ATOM 756 N N . PRO A 1 95 ? 11.219 -7.891 -5.008 1.00 94.12 95 PRO A N 1
ATOM 757 C CA . PRO A 1 95 ? 11.639 -6.770 -4.184 1.00 94.12 95 PRO A CA 1
ATOM 758 C C . PRO A 1 95 ? 11.727 -7.194 -2.716 1.00 94.12 95 PRO A C 1
ATOM 760 O O . PRO A 1 95 ? 10.779 -7.727 -2.146 1.00 94.12 95 PRO A O 1
ATOM 763 N N . LEU A 1 96 ? 12.851 -6.916 -2.070 1.00 93.19 96 LEU A N 1
ATOM 764 C CA . LEU A 1 96 ? 12.973 -7.006 -0.613 1.00 93.19 96 LEU A CA 1
ATOM 765 C C . LEU A 1 96 ? 12.727 -5.644 0.035 1.00 93.19 96 LEU A C 1
ATOM 767 O O . LEU A 1 96 ? 12.067 -5.544 1.070 1.00 93.19 96 LEU A O 1
ATOM 771 N N . MET A 1 97 ? 13.219 -4.589 -0.611 1.00 91.31 97 MET A N 1
ATOM 772 C CA . MET A 1 97 ? 13.133 -3.213 -0.139 1.00 91.31 97 MET A CA 1
ATOM 773 C C . MET A 1 97 ? 12.750 -2.282 -1.286 1.00 91.31 97 MET A C 1
ATOM 775 O O . MET A 1 97 ? 13.200 -2.462 -2.417 1.00 91.31 97 MET A O 1
ATOM 779 N N . ILE A 1 98 ? 11.929 -1.284 -0.975 1.00 86.25 98 ILE A N 1
ATOM 780 C CA . ILE A 1 98 ? 11.568 -0.198 -1.892 1.00 86.25 98 ILE A CA 1
ATOM 781 C C . ILE A 1 98 ? 12.708 0.827 -1.913 1.00 86.25 98 ILE A C 1
ATOM 783 O O . ILE A 1 98 ? 13.233 1.173 -2.963 1.00 86.25 98 ILE A O 1
ATOM 787 N N . ILE A 1 99 ? 13.135 1.231 -0.717 1.00 86.75 99 ILE A N 1
ATOM 788 C CA . ILE A 1 99 ? 14.257 2.127 -0.400 1.00 86.75 99 ILE A CA 1
ATOM 789 C C . ILE A 1 99 ? 14.972 1.567 0.845 1.00 86.75 99 ILE A C 1
ATOM 791 O O . ILE A 1 99 ? 14.407 0.683 1.491 1.00 86.75 99 ILE A O 1
ATOM 795 N N . PRO A 1 100 ? 16.179 2.037 1.224 1.00 85.50 100 PRO A N 1
ATOM 796 C CA . PRO A 1 100 ? 17.024 1.388 2.245 1.00 85.50 100 PRO A CA 1
ATOM 797 C C . PRO A 1 100 ? 16.383 1.095 3.606 1.00 85.50 100 PRO A C 1
ATOM 799 O O . PRO A 1 100 ? 16.892 0.267 4.351 1.00 85.50 100 PRO A O 1
ATOM 802 N N . TYR A 1 101 ? 15.291 1.780 3.938 1.00 85.06 101 TYR A N 1
ATOM 803 C CA . TYR A 1 101 ? 14.590 1.677 5.216 1.00 85.06 101 TYR A CA 1
ATOM 804 C C . TYR A 1 101 ? 13.107 1.296 5.073 1.00 85.06 101 TYR A C 1
ATOM 806 O O . TYR A 1 101 ? 12.392 1.265 6.071 1.00 85.06 101 TYR A O 1
ATOM 814 N N . ALA A 1 102 ? 12.622 1.012 3.859 1.00 87.44 102 ALA A N 1
ATOM 815 C CA . ALA A 1 102 ? 11.230 0.631 3.626 1.00 87.44 102 ALA A CA 1
ATOM 816 C C . ALA A 1 102 ? 11.149 -0.739 2.946 1.00 87.44 102 ALA A C 1
ATOM 818 O O . ALA A 1 102 ? 11.633 -0.930 1.828 1.00 87.44 102 ALA A O 1
ATOM 819 N N . GLY A 1 103 ? 10.516 -1.695 3.626 1.00 91.44 103 GLY A N 1
ATOM 820 C CA . GLY A 1 103 ? 10.310 -3.046 3.109 1.00 91.44 103 GLY A CA 1
ATOM 821 C C . GLY A 1 103 ? 9.310 -3.099 1.951 1.00 91.44 103 GLY A C 1
ATOM 822 O O . GLY A 1 103 ? 8.435 -2.247 1.812 1.00 91.44 103 GLY A O 1
ATOM 823 N N . ALA A 1 104 ? 9.401 -4.147 1.134 1.00 93.75 104 ALA A N 1
ATOM 824 C CA . ALA A 1 104 ? 8.587 -4.314 -0.071 1.00 93.75 104 ALA A CA 1
ATOM 825 C C . ALA A 1 104 ? 7.161 -4.855 0.157 1.00 93.75 104 ALA A C 1
ATOM 827 O O . ALA A 1 104 ? 6.467 -5.161 -0.810 1.00 93.75 104 ALA A O 1
ATOM 828 N N . VAL A 1 105 ? 6.695 -4.967 1.408 1.00 94.62 105 VAL A N 1
ATOM 829 C CA . VAL A 1 105 ? 5.368 -5.528 1.745 1.00 94.62 105 VAL A CA 1
ATOM 830 C C . VAL A 1 105 ? 4.252 -4.855 0.946 1.00 94.62 105 VAL A C 1
ATOM 832 O O . VAL A 1 105 ? 3.384 -5.530 0.396 1.00 94.62 105 VAL A O 1
ATOM 835 N N . LYS A 1 106 ? 4.314 -3.527 0.803 1.00 93.25 106 LYS A N 1
ATOM 836 C CA . LYS A 1 106 ? 3.323 -2.761 0.043 1.00 93.25 106 LYS A CA 1
ATOM 837 C C . LYS A 1 106 ? 3.267 -3.163 -1.433 1.00 93.25 106 LYS A C 1
ATOM 839 O O . LYS A 1 106 ? 2.174 -3.230 -1.986 1.00 93.25 106 LYS A O 1
ATOM 844 N N . HIS A 1 107 ? 4.403 -3.493 -2.055 1.00 94.81 107 HIS A N 1
ATOM 845 C CA . HIS A 1 107 ? 4.413 -3.984 -3.433 1.00 94.81 107 HIS A CA 1
ATOM 846 C C . HIS A 1 107 ? 3.612 -5.278 -3.555 1.00 94.81 107 HIS A C 1
ATOM 848 O O . HIS A 1 107 ? 2.759 -5.380 -4.428 1.00 94.81 107 HIS A O 1
ATOM 854 N N . TYR A 1 108 ? 3.813 -6.226 -2.639 1.00 95.69 108 TYR A N 1
ATOM 855 C CA . TYR A 1 108 ? 3.090 -7.499 -2.652 1.00 95.69 108 TYR A CA 1
ATOM 856 C C . TYR A 1 108 ? 1.588 -7.336 -2.441 1.00 95.69 108 TYR A C 1
ATOM 858 O O . TYR A 1 108 ? 0.802 -7.977 -3.133 1.00 95.69 108 TYR A O 1
ATOM 866 N N . VAL A 1 109 ? 1.184 -6.438 -1.540 1.00 95.69 109 VAL A N 1
ATOM 867 C CA . VAL A 1 109 ? -0.235 -6.128 -1.317 1.00 95.69 109 VAL A CA 1
ATOM 868 C C . VAL A 1 109 ? -0.877 -5.532 -2.573 1.00 95.69 109 VAL A C 1
ATOM 870 O O . VAL A 1 109 ? -2.017 -5.860 -2.890 1.00 95.69 109 VAL A O 1
ATOM 873 N N . LEU A 1 110 ? -0.152 -4.686 -3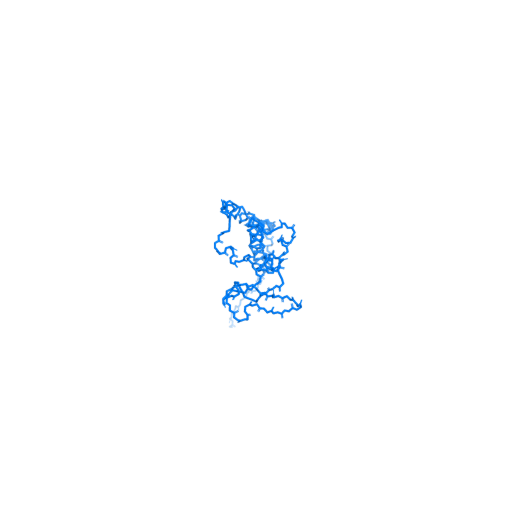.311 1.00 96.75 110 LEU A N 1
ATOM 874 C CA . LEU A 1 110 ? -0.665 -4.007 -4.504 1.00 96.75 110 LEU A CA 1
ATOM 875 C C . LEU A 1 110 ? -0.680 -4.872 -5.773 1.00 96.75 110 LEU A C 1
ATOM 877 O O . LEU A 1 110 ? -1.437 -4.559 -6.690 1.00 96.75 110 LEU A O 1
ATOM 881 N N . VAL A 1 111 ? 0.093 -5.963 -5.830 1.00 96.69 111 VAL A N 1
ATOM 882 C CA . VAL A 1 111 ? 0.116 -6.876 -6.991 1.00 96.69 111 VAL A CA 1
ATOM 883 C C . VAL A 1 111 ? -1.285 -7.387 -7.321 1.00 96.69 111 VAL A C 1
ATOM 885 O O . VAL A 1 111 ? -1.685 -7.355 -8.481 1.00 96.69 111 VAL A O 1
ATOM 888 N N . LEU A 1 112 ? -2.049 -7.828 -6.318 1.00 96.69 112 LEU A N 1
ATOM 889 C CA . LEU A 1 112 ? -3.363 -8.430 -6.554 1.00 96.69 112 LEU A CA 1
ATOM 890 C C . LEU A 1 112 ? -4.405 -7.411 -7.069 1.00 96.69 112 LEU A C 1
ATOM 892 O O . LEU A 1 112 ? -5.001 -7.674 -8.113 1.00 96.69 112 LEU A O 1
ATOM 896 N N . PRO A 1 113 ? -4.610 -6.238 -6.435 1.00 96.94 113 PRO A N 1
ATOM 897 C CA . PRO A 1 113 ? -5.480 -5.198 -6.983 1.00 96.94 113 PRO A CA 1
ATOM 898 C C . PRO A 1 113 ? -5.084 -4.762 -8.395 1.00 96.94 113 PRO A C 1
ATOM 900 O O . PRO A 1 113 ? -5.957 -4.613 -9.246 1.00 96.94 113 PRO A O 1
ATOM 903 N N . PHE A 1 114 ? -3.786 -4.604 -8.670 1.00 97.69 114 PHE A N 1
ATOM 904 C CA . PHE A 1 114 ? -3.316 -4.221 -10.001 1.00 97.69 114 PHE A CA 1
ATOM 905 C C . PHE A 1 114 ? -3.512 -5.313 -11.051 1.00 97.69 114 PHE A C 1
ATOM 907 O O . PHE A 1 114 ? -3.803 -4.993 -12.201 1.00 97.69 114 PHE A O 1
ATOM 914 N N . ALA A 1 115 ? -3.412 -6.588 -10.674 1.00 97.25 115 ALA A N 1
ATOM 915 C CA . ALA A 1 115 ? -3.707 -7.694 -11.578 1.00 97.25 115 ALA A CA 1
ATOM 916 C C . ALA A 1 115 ? -5.195 -7.752 -11.971 1.00 97.25 115 ALA A C 1
ATOM 918 O O . ALA A 1 115 ? -5.510 -8.134 -13.093 1.00 97.25 115 ALA A O 1
ATOM 919 N N . ILE A 1 116 ? -6.103 -7.377 -11.060 1.00 97.62 116 ILE A N 1
ATOM 920 C CA . ILE A 1 116 ? -7.558 -7.465 -11.274 1.00 97.62 116 ILE A CA 1
ATOM 921 C C . ILE A 1 116 ? -8.110 -6.207 -11.958 1.00 97.62 116 ILE A C 1
ATOM 923 O O . ILE A 1 116 ? -8.910 -6.311 -12.884 1.00 97.62 116 ILE A O 1
ATOM 927 N N . PHE A 1 117 ? -7.707 -5.022 -11.496 1.00 96.94 117 PHE A N 1
ATOM 928 C CA . PHE A 1 117 ? -8.302 -3.742 -11.901 1.00 96.94 117 PHE A CA 1
ATOM 929 C C . PHE A 1 117 ? -7.390 -2.891 -12.798 1.00 96.94 117 PHE A C 1
ATOM 931 O O . PHE A 1 117 ? -7.802 -1.825 -13.249 1.00 96.94 117 PHE A O 1
ATOM 938 N N . GLY A 1 118 ? -6.165 -3.350 -13.070 1.00 95.50 118 GLY A N 1
ATOM 939 C CA . GLY A 1 118 ? -5.154 -2.613 -13.828 1.00 95.50 118 GLY A CA 1
ATOM 940 C C . GLY A 1 118 ? -4.244 -1.741 -12.955 1.00 95.50 118 GLY A C 1
ATOM 941 O O . GLY A 1 118 ? -4.508 -1.486 -11.780 1.00 95.50 118 GLY A O 1
ATOM 942 N N . THR A 1 119 ? -3.139 -1.274 -13.538 1.00 94.88 119 THR A N 1
ATOM 943 C CA . THR A 1 119 ? -2.052 -0.548 -12.851 1.00 94.88 119 THR A CA 1
ATOM 944 C C . THR A 1 119 ? -2.295 0.964 -12.757 1.00 94.88 119 THR A C 1
ATOM 946 O O . THR A 1 119 ? -1.381 1.758 -12.983 1.00 94.88 119 THR A O 1
ATOM 949 N N . ASP A 1 120 ? -3.531 1.378 -12.480 1.00 92.81 120 ASP A N 1
ATOM 950 C CA . ASP A 1 120 ? -3.901 2.793 -12.385 1.00 92.81 120 ASP A CA 1
ATOM 951 C C . ASP A 1 120 ? -3.608 3.373 -10.987 1.00 92.81 120 ASP A C 1
ATOM 953 O O . ASP A 1 120 ? -3.731 2.690 -9.962 1.00 92.81 120 ASP A O 1
ATOM 957 N N . ALA A 1 121 ? -3.270 4.665 -10.926 1.00 92.69 121 ALA A N 1
ATOM 958 C CA . ALA A 1 121 ? -3.036 5.377 -9.671 1.00 92.69 121 ALA A CA 1
ATOM 959 C C . ALA A 1 121 ? -4.255 5.323 -8.732 1.00 92.69 121 ALA A C 1
ATOM 961 O O . ALA A 1 121 ? -4.096 5.170 -7.517 1.00 92.69 121 ALA A O 1
ATOM 962 N N . ALA A 1 122 ? -5.472 5.402 -9.279 1.00 93.00 122 ALA A N 1
ATOM 963 C CA . ALA A 1 122 ? -6.715 5.304 -8.524 1.00 93.00 122 ALA A CA 1
ATOM 964 C C . ALA A 1 122 ? -6.857 3.940 -7.836 1.00 93.00 122 ALA A C 1
ATOM 966 O O . ALA A 1 122 ? -7.252 3.885 -6.671 1.00 93.00 122 ALA A O 1
ATOM 967 N N . VAL A 1 123 ? -6.465 2.851 -8.508 1.00 94.69 123 VAL A N 1
ATOM 968 C CA . VAL A 1 123 ? -6.475 1.500 -7.923 1.00 94.69 123 VAL A CA 1
ATOM 969 C C . VAL A 1 123 ? -5.490 1.427 -6.756 1.00 94.69 123 VAL A C 1
ATOM 971 O O . VAL A 1 123 ? -5.840 0.939 -5.680 1.00 94.69 123 VAL A O 1
ATOM 974 N N . GLY A 1 124 ? -4.284 1.979 -6.921 1.00 94.69 124 GLY A N 1
ATOM 975 C CA . GLY A 1 124 ? -3.260 1.990 -5.873 1.00 94.69 124 GLY A CA 1
ATOM 976 C C . GLY A 1 124 ? -3.674 2.810 -4.646 1.00 94.69 124 GLY A C 1
ATOM 977 O O . GLY A 1 124 ? -3.465 2.386 -3.502 1.00 94.69 124 GLY A O 1
ATOM 978 N N . ARG A 1 125 ? -4.319 3.961 -4.871 1.00 95.06 125 ARG A N 1
ATOM 979 C CA . ARG A 1 125 ? -4.897 4.808 -3.814 1.00 95.06 125 ARG A CA 1
ATOM 980 C C . ARG A 1 125 ? -6.037 4.105 -3.093 1.00 95.06 125 ARG A C 1
ATOM 982 O O . ARG A 1 125 ? -6.059 4.099 -1.865 1.00 95.06 125 ARG A O 1
ATOM 989 N N . PHE A 1 126 ? -6.942 3.473 -3.837 1.00 94.81 126 PHE A N 1
ATOM 990 C CA . PHE A 1 126 ? -8.074 2.747 -3.269 1.00 94.81 126 PHE A CA 1
ATOM 991 C C . PHE A 1 126 ? -7.612 1.572 -2.409 1.00 94.81 126 PHE A C 1
ATOM 993 O O . PHE A 1 126 ? -8.023 1.462 -1.258 1.00 94.81 126 PHE A O 1
ATOM 1000 N N . ALA A 1 127 ? -6.686 0.754 -2.912 1.00 95.44 127 ALA A N 1
ATOM 1001 C CA . ALA A 1 127 ? -6.108 -0.352 -2.153 1.00 95.44 127 ALA A CA 1
ATOM 1002 C C . ALA A 1 127 ? -5.396 0.131 -0.876 1.00 95.44 127 ALA A C 1
ATOM 1004 O O . ALA A 1 127 ? -5.560 -0.462 0.191 1.00 95.44 127 ALA A O 1
ATOM 1005 N N . SER A 1 128 ? -4.655 1.242 -0.957 1.00 94.62 128 SER A N 1
ATOM 1006 C CA . SER A 1 128 ? -3.992 1.841 0.210 1.00 94.62 128 SER A CA 1
ATOM 1007 C C . SER A 1 128 ? -5.001 2.363 1.242 1.00 94.62 128 SER A C 1
ATOM 1009 O O . SER A 1 128 ? -4.828 2.135 2.438 1.00 94.62 128 SER A O 1
ATOM 1011 N N . ALA A 1 129 ? -6.077 3.017 0.792 1.00 95.88 129 ALA A N 1
ATOM 1012 C CA . ALA A 1 129 ? -7.152 3.491 1.660 1.00 95.88 129 ALA A CA 1
ATOM 1013 C C . ALA A 1 129 ? -7.912 2.323 2.311 1.00 95.88 129 ALA A C 1
ATOM 1015 O O . ALA A 1 129 ? -8.196 2.355 3.504 1.00 95.88 129 ALA A O 1
ATOM 1016 N N . LEU A 1 130 ? -8.185 1.242 1.578 1.00 96.06 130 LEU A N 1
ATOM 1017 C CA . LEU A 1 130 ? -8.787 0.044 2.163 1.00 96.06 130 LEU A CA 1
ATOM 1018 C C . LEU A 1 130 ? -7.903 -0.563 3.254 1.00 96.06 130 LEU A C 1
ATOM 1020 O O . LEU A 1 130 ? -8.406 -0.897 4.324 1.00 96.06 130 LEU A O 1
ATOM 1024 N N . LEU A 1 131 ? -6.592 -0.657 3.026 1.00 95.94 131 LEU A N 1
ATOM 1025 C CA . LEU A 1 131 ? -5.665 -1.179 4.030 1.00 95.94 131 LEU A CA 1
ATOM 1026 C C . LEU A 1 131 ? -5.650 -0.309 5.298 1.00 95.94 131 LEU A C 1
ATOM 1028 O O . LEU A 1 131 ? -5.670 -0.840 6.407 1.00 95.94 131 LEU A O 1
ATOM 1032 N N . GLY A 1 132 ? -5.684 1.019 5.142 1.00 95.62 132 GLY A N 1
ATOM 1033 C CA . GLY A 1 132 ? -5.822 1.953 6.263 1.00 95.62 132 GLY A CA 1
ATOM 1034 C C . GLY A 1 132 ? -7.133 1.763 7.033 1.00 95.62 132 GLY A C 1
ATOM 1035 O O . GLY A 1 132 ? -7.122 1.687 8.261 1.00 95.62 132 GLY A O 1
ATOM 1036 N N . ALA A 1 133 ? -8.254 1.600 6.325 1.00 96.56 133 ALA A N 1
ATOM 1037 C CA . ALA A 1 133 ? -9.563 1.355 6.929 1.00 96.56 133 ALA A CA 1
ATOM 1038 C C . ALA A 1 133 ? -9.610 0.024 7.701 1.00 96.56 133 ALA A C 1
ATOM 1040 O O . ALA A 1 133 ? -10.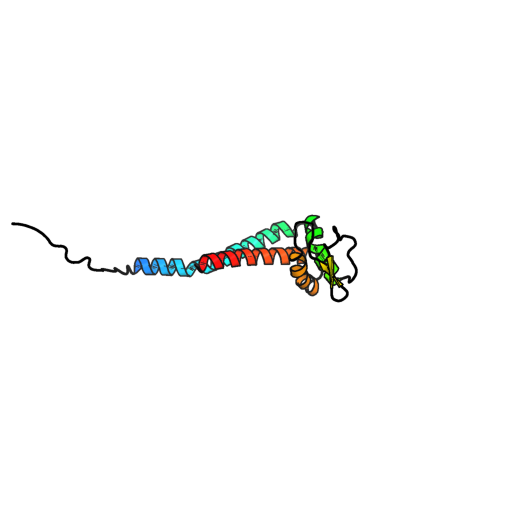130 -0.022 8.817 1.00 96.56 133 ALA A O 1
ATOM 1041 N N . ILE A 1 134 ? -9.014 -1.038 7.144 1.00 96.19 134 ILE A N 1
ATOM 1042 C CA . ILE A 1 134 ? -8.858 -2.338 7.814 1.00 96.19 134 ILE A CA 1
ATOM 1043 C C . ILE A 1 134 ? -8.007 -2.188 9.078 1.00 96.19 134 ILE A C 1
ATOM 1045 O O . ILE A 1 134 ? -8.358 -2.757 10.108 1.00 96.19 134 ILE A O 1
ATOM 1049 N N . GLY A 1 135 ? -6.929 -1.399 9.032 1.00 95.44 135 GLY A N 1
ATOM 1050 C CA . GLY A 1 135 ? -6.092 -1.113 10.198 1.00 95.44 135 GLY A CA 1
ATOM 1051 C C . GLY A 1 135 ? -6.859 -0.411 11.322 1.00 95.44 135 GLY A C 1
ATOM 1052 O O . GLY A 1 135 ? -6.818 -0.862 12.465 1.00 95.44 135 GLY A O 1
ATOM 1053 N N . ILE A 1 136 ? -7.616 0.642 10.994 1.00 94.75 136 ILE A N 1
ATOM 1054 C CA . ILE A 1 136 ? -8.471 1.364 11.955 1.00 94.75 136 ILE A CA 1
ATOM 1055 C C . ILE A 1 136 ? -9.486 0.410 12.589 1.00 94.75 136 ILE A C 1
ATOM 1057 O O . ILE A 1 136 ? -9.613 0.353 13.813 1.00 94.75 136 ILE A O 1
ATOM 1061 N N . TRP A 1 137 ? -10.189 -0.361 11.758 1.00 94.44 137 TRP A N 1
ATOM 1062 C CA . TRP A 1 137 ? -11.172 -1.327 12.229 1.00 94.44 137 TRP A CA 1
ATOM 1063 C C . TRP A 1 137 ? -10.534 -2.412 13.107 1.00 94.44 137 TRP A C 1
ATOM 1065 O O . TRP A 1 137 ? -11.053 -2.708 14.182 1.00 94.44 137 TRP A O 1
ATOM 1075 N N . GLY A 1 138 ? -9.389 -2.962 12.695 1.00 92.62 138 GLY A N 1
ATOM 1076 C CA . GLY A 1 138 ? -8.667 -4.009 13.417 1.00 92.62 138 GLY A CA 1
ATOM 1077 C C . GLY A 1 138 ? -8.187 -3.559 14.795 1.00 92.62 138 GLY A C 1
ATOM 1078 O O . GLY A 1 138 ? -8.421 -4.263 15.775 1.00 92.62 138 GLY A O 1
ATOM 1079 N N . ILE A 1 139 ? -7.603 -2.360 14.897 1.00 93.94 139 ILE A N 1
ATOM 1080 C CA . ILE A 1 139 ? -7.195 -1.770 16.183 1.00 93.94 139 ILE A CA 1
ATOM 1081 C C . ILE A 1 139 ? -8.415 -1.563 17.082 1.00 93.94 139 ILE A C 1
ATOM 1083 O O . ILE A 1 139 ? -8.402 -1.948 18.248 1.00 93.94 139 ILE A O 1
ATOM 1087 N N . ALA A 1 140 ? -9.498 -1.000 16.546 1.00 90.56 140 ALA A N 1
ATOM 1088 C CA . ALA A 1 140 ? -10.701 -0.759 17.332 1.00 90.56 140 ALA A CA 1
ATOM 1089 C C . ALA A 1 140 ? -11.345 -2.065 17.830 1.00 90.56 140 ALA A C 1
ATOM 1091 O O . ALA A 1 140 ? -11.844 -2.114 18.950 1.00 90.56 140 ALA A O 1
ATOM 1092 N N . ARG A 1 141 ? -11.310 -3.140 17.031 1.00 88.81 141 ARG A N 1
ATOM 1093 C CA . ARG A 1 141 ? -11.774 -4.470 17.453 1.00 88.81 141 ARG A CA 1
ATOM 1094 C C . ARG A 1 141 ? -10.870 -5.100 18.505 1.00 88.81 141 ARG A C 1
ATOM 1096 O O . ARG A 1 141 ? -11.402 -5.723 19.417 1.00 88.81 141 ARG A O 1
ATOM 1103 N N . PHE A 1 142 ? -9.555 -4.921 18.396 1.00 89.75 142 PHE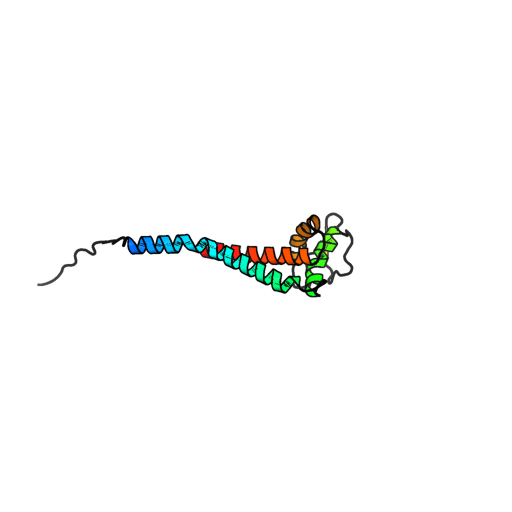 A N 1
ATOM 1104 C CA . PHE A 1 142 ? -8.596 -5.380 19.401 1.00 89.75 142 PHE A CA 1
ATOM 1105 C C . PHE A 1 142 ? -8.874 -4.730 20.763 1.00 89.75 142 PHE A C 1
ATOM 1107 O O . PHE A 1 142 ? -9.064 -5.436 21.743 1.00 89.75 142 PHE A O 1
ATOM 1114 N N . LEU A 1 143 ? -9.047 -3.405 20.794 1.00 87.62 143 LEU A N 1
ATOM 1115 C CA . LEU A 1 143 ? -9.344 -2.649 22.020 1.00 87.62 143 LEU A CA 1
ATOM 1116 C C . LEU A 1 143 ? -10.718 -2.957 22.641 1.00 87.62 143 LEU A C 1
ATOM 1118 O O . LEU A 1 143 ? -10.948 -2.641 23.799 1.00 87.62 143 LEU A O 1
ATOM 1122 N N . GLN A 1 144 ? -11.654 -3.513 21.869 1.00 83.50 144 GLN A N 1
ATOM 1123 C CA . GLN A 1 144 ? -12.975 -3.936 22.356 1.00 83.50 144 GLN A CA 1
ATOM 1124 C C . GLN A 1 144 ? -13.002 -5.394 22.838 1.00 83.50 144 GLN A C 1
ATOM 1126 O O . GLN A 1 144 ? -14.029 -5.839 23.348 1.00 83.50 144 GLN A O 1
ATOM 1131 N N . GLY A 1 145 ? -11.953 -6.166 22.548 1.00 73.06 145 GLY A N 1
ATOM 1132 C CA . GLY A 1 145 ? -11.844 -7.583 22.898 1.00 73.06 145 GLY A CA 1
ATOM 1133 C C . GLY A 1 145 ? -11.147 -7.848 24.235 1.00 73.06 145 GLY A C 1
ATOM 1134 O O . GLY A 1 145 ? -11.081 -9.010 24.630 1.00 73.06 145 GLY A O 1
ATOM 1135 N N . GLU A 1 146 ? -10.645 -6.801 24.894 1.00 52.81 146 GLU A N 1
ATOM 1136 C CA . GLU A 1 146 ? -10.102 -6.786 26.263 1.00 52.81 146 GLU A CA 1
ATOM 1137 C C . GLU A 1 146 ? -11.144 -6.234 27.249 1.00 52.81 146 GLU A C 1
ATOM 1139 O O . GLU A 1 146 ? -11.198 -6.747 28.390 1.00 52.81 146 GLU A O 1
#

Sequence (146 aa):
MVVASILGGQNDRHRDDPIASLLKAKLNTSWWWLPIGAAALYLLMAFLLGFKTIGLQYDESLNQHGAVHLLTSTEKPSFAYHRGSWIPLFGRYWPLMIIPYAGAVKHYVLVLPFAIFGTDAAVGRFASALLGAIGIWGIARFLQGE

Foldseek 3Di:
DDDDDDDDDPDPPPVVVVVVVVVVVVVLVPCLCVLVVVLVVLLVVLCVPVVPDDDDDPVLCLLAVLLVCVVPHQDDDPPQPDDPQWDRDPSGTDGQASDPPHGNVSSVQLNVQCVVPNSDSVSSSNSVSVVVSVVSSVVSVVVSVD